Protein AF-A0A1V0V0B1-F1 (afdb_monomer)

Mean predicted aligned error: 2.19 Å

Organism: NCBI:txid1477

Radius of gyration: 12.81 Å; Cα contacts (8 Å, |Δi|>4): 115; chains: 1; bounding box: 30×24×32 Å

Sequence (107 aa):
MEREQKFGRLLAVADILGIRVFESGKPSPAEAHMDRFGRRPADTFNRIHKNIMEYSYKFSQKELDLLSKLDEIMNSFDYEQFNNKPLADRYLQQLGAYRHELRKEGY

Secondary structure (DSSP, 8-state):
--HHHHHHHHHHHHHHHHHHHSPTTPPPHHHHHHHHHHHSHHHHHHHHHHHHHTTGGG--HHHHHHHHHHHHHHHTS-TTTSSSSPPPTHHHHHHHHHHHHHHHTT-

Structure (mmCIF, N/CA/C/O backbone):
data_AF-A0A1V0V0B1-F1
#
_entry.id   AF-A0A1V0V0B1-F1
#
loop_
_atom_site.group_PDB
_atom_site.id
_atom_site.type_symbol
_atom_site.label_atom_id
_atom_site.label_alt_id
_atom_site.label_comp_id
_atom_site.label_asym_id
_atom_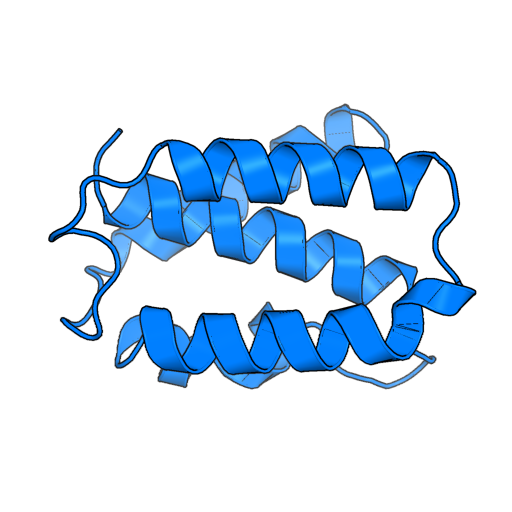site.label_entity_id
_atom_site.label_seq_id
_atom_site.pdbx_PDB_ins_code
_atom_site.Cartn_x
_atom_site.Cartn_y
_atom_site.Cartn_z
_atom_site.occupancy
_atom_site.B_iso_or_equiv
_atom_site.auth_seq_id
_atom_site.auth_comp_id
_atom_site.auth_asym_id
_atom_site.auth_atom_id
_atom_site.pdbx_PDB_model_num
ATOM 1 N N . MET A 1 1 ? 16.098 4.209 -4.379 1.00 75.88 1 MET A N 1
ATOM 2 C CA . MET A 1 1 ? 15.481 2.902 -4.049 1.00 75.88 1 MET A CA 1
ATOM 3 C C . MET A 1 1 ? 15.245 2.143 -5.339 1.00 75.88 1 MET A C 1
ATOM 5 O O . MET A 1 1 ? 14.796 2.757 -6.299 1.00 75.88 1 MET A O 1
ATOM 9 N N . GLU A 1 2 ? 15.514 0.841 -5.347 1.00 93.94 2 GLU A N 1
ATOM 10 C CA . GLU A 1 2 ? 15.186 -0.031 -6.482 1.00 93.94 2 GLU A CA 1
ATOM 11 C C . GLU A 1 2 ? 13.667 -0.191 -6.641 1.00 93.94 2 GLU A C 1
ATOM 13 O O . GLU A 1 2 ? 12.916 -0.098 -5.664 1.00 93.94 2 GLU A O 1
ATOM 18 N N . ARG A 1 3 ? 13.206 -0.486 -7.860 1.00 96.25 3 ARG A N 1
ATOM 19 C CA . ARG A 1 3 ? 11.776 -0.634 -8.182 1.00 96.25 3 ARG A CA 1
ATOM 20 C C . ARG A 1 3 ? 11.068 -1.655 -7.283 1.00 96.25 3 ARG A C 1
ATOM 22 O O . ARG A 1 3 ? 9.982 -1.376 -6.781 1.00 96.25 3 ARG A O 1
ATOM 29 N N . GLU A 1 4 ? 11.683 -2.809 -7.033 1.00 97.06 4 GLU A N 1
ATOM 30 C CA . GLU A 1 4 ? 11.113 -3.848 -6.163 1.00 97.06 4 GLU A CA 1
ATOM 31 C C . GLU A 1 4 ? 11.032 -3.404 -4.702 1.00 97.06 4 GLU A C 1
ATOM 33 O O . GLU A 1 4 ? 10.101 -3.790 -4.001 1.00 97.06 4 GLU A O 1
ATOM 38 N N . GLN A 1 5 ? 11.972 -2.569 -4.245 1.00 97.31 5 GLN A N 1
ATOM 39 C CA . GLN A 1 5 ? 11.923 -1.998 -2.898 1.00 97.31 5 GLN A CA 1
ATOM 40 C C . GLN A 1 5 ? 10.754 -1.027 -2.770 1.00 97.31 5 GLN A C 1
ATOM 42 O O . GLN A 1 5 ? 9.980 -1.141 -1.822 1.00 97.31 5 GLN A O 1
ATOM 47 N N . LYS A 1 6 ? 10.578 -0.129 -3.749 1.00 98.00 6 LYS A N 1
ATOM 48 C CA . LYS A 1 6 ? 9.457 0.820 -3.758 1.00 98.00 6 LYS A CA 1
ATOM 49 C C . LYS A 1 6 ? 8.117 0.085 -3.769 1.00 98.00 6 LYS A C 1
ATOM 51 O O . LYS A 1 6 ? 7.291 0.331 -2.900 1.00 98.00 6 LYS A O 1
ATOM 56 N N . PHE A 1 7 ? 7.923 -0.883 -4.670 1.00 98.31 7 PHE A N 1
ATOM 57 C CA . PHE A 1 7 ? 6.677 -1.660 -4.723 1.00 98.31 7 PHE A CA 1
ATOM 58 C C . PHE A 1 7 ? 6.444 -2.541 -3.490 1.00 98.31 7 PHE A C 1
ATOM 60 O O . PHE A 1 7 ? 5.305 -2.653 -3.041 1.00 98.31 7 PHE A O 1
ATOM 67 N N . GLY A 1 8 ? 7.493 -3.145 -2.922 1.00 98.19 8 GLY A N 1
ATOM 68 C CA . GLY A 1 8 ? 7.381 -3.920 -1.685 1.00 98.19 8 GLY A CA 1
ATOM 69 C C . GLY A 1 8 ? 6.925 -3.058 -0.506 1.00 98.19 8 GLY A C 1
ATOM 70 O O . GLY A 1 8 ? 5.978 -3.423 0.190 1.00 98.19 8 GLY A O 1
ATOM 71 N N . ARG A 1 9 ? 7.534 -1.878 -0.327 1.00 98.38 9 ARG A N 1
ATOM 72 C CA . ARG A 1 9 ? 7.135 -0.904 0.705 1.00 98.38 9 ARG A CA 1
ATOM 73 C C . ARG A 1 9 ? 5.730 -0.363 0.468 1.00 98.38 9 ARG A C 1
ATOM 75 O O . ARG A 1 9 ? 4.936 -0.290 1.398 1.00 98.38 9 ARG A O 1
ATOM 82 N N . LEU A 1 10 ? 5.401 -0.057 -0.782 1.00 98.12 10 LEU A N 1
ATOM 83 C CA . LEU A 1 10 ? 4.087 0.438 -1.171 1.00 98.12 10 LEU A CA 1
ATOM 84 C C . LEU A 1 10 ? 2.977 -0.570 -0.828 1.00 98.12 10 LEU A C 1
ATOM 86 O O . LEU A 1 10 ? 1.966 -0.208 -0.226 1.00 98.12 10 LEU A O 1
ATOM 90 N N . LEU A 1 11 ? 3.193 -1.851 -1.147 1.00 98.56 11 LEU A N 1
ATOM 91 C CA . LEU A 1 11 ? 2.264 -2.912 -0.768 1.00 98.56 11 LEU A CA 1
ATOM 92 C C . LEU A 1 11 ? 2.208 -3.096 0.752 1.00 98.56 11 LEU A C 1
ATOM 94 O O . LEU A 1 11 ? 1.133 -3.359 1.266 1.00 98.56 11 LEU A O 1
ATOM 98 N N . ALA A 1 12 ? 3.317 -2.935 1.480 1.00 98.62 12 ALA A N 1
ATOM 99 C CA . ALA A 1 12 ? 3.327 -3.045 2.939 1.00 98.62 12 ALA A CA 1
ATOM 100 C C . ALA A 1 12 ? 2.457 -1.978 3.615 1.00 98.62 12 ALA A C 1
ATOM 102 O O . ALA A 1 12 ? 1.667 -2.323 4.491 1.00 98.62 12 ALA A O 1
ATOM 103 N N . VAL A 1 13 ? 2.557 -0.715 3.188 1.00 98.69 13 VAL A N 1
ATOM 104 C CA . VAL A 1 13 ? 1.713 0.364 3.730 1.00 98.69 13 VAL A CA 1
ATOM 105 C C . VAL A 1 13 ? 0.245 0.099 3.426 1.00 98.69 13 VAL A C 1
ATOM 107 O O . VAL A 1 13 ? -0.583 0.134 4.332 1.00 98.69 13 VAL A O 1
ATOM 110 N N . ALA A 1 14 ? -0.071 -0.230 2.170 1.00 98.56 14 ALA A N 1
ATOM 111 C CA . ALA A 1 14 ? -1.436 -0.545 1.769 1.00 98.56 14 ALA A CA 1
ATOM 112 C C . ALA A 1 14 ? -1.999 -1.748 2.542 1.00 98.56 14 ALA A C 1
ATOM 114 O O . ALA A 1 14 ? -3.160 -1.730 2.934 1.00 98.56 14 ALA A O 1
ATOM 115 N N . ASP A 1 15 ? -1.177 -2.766 2.799 1.00 98.50 15 ASP A N 1
ATOM 116 C CA . ASP A 1 15 ? -1.565 -3.959 3.548 1.00 98.50 15 ASP A CA 1
ATOM 117 C C . ASP A 1 15 ? -1.953 -3.630 4.996 1.00 98.50 15 ASP A C 1
ATOM 119 O O . ASP A 1 15 ? -3.034 -4.009 5.444 1.00 98.50 15 ASP A O 1
ATOM 123 N N . ILE A 1 16 ? -1.115 -2.858 5.700 1.00 98.25 16 ILE A N 1
ATOM 124 C CA . ILE A 1 16 ? -1.400 -2.392 7.065 1.00 98.25 16 ILE A CA 1
ATOM 125 C C . ILE A 1 16 ? -2.635 -1.488 7.085 1.00 98.25 16 ILE A C 1
ATOM 127 O O . ILE A 1 16 ? -3.512 -1.673 7.926 1.00 98.25 16 ILE A O 1
ATOM 131 N N . LEU A 1 17 ? -2.749 -0.555 6.137 1.00 98.00 17 LEU A N 1
ATOM 132 C CA . LEU A 1 17 ? -3.908 0.328 6.029 1.00 98.00 17 LEU A CA 1
ATOM 133 C C . LEU A 1 17 ? -5.200 -0.479 5.832 1.00 98.00 17 LEU A C 1
ATOM 135 O O . LEU A 1 17 ? -6.170 -0.263 6.552 1.00 98.00 17 LEU A O 1
ATOM 139 N N . GLY A 1 18 ? -5.184 -1.469 4.934 1.00 97.94 18 GLY A N 1
ATOM 140 C CA . GLY A 1 18 ? -6.302 -2.383 4.705 1.00 97.94 18 GLY A CA 1
ATOM 141 C C . GLY A 1 18 ? -6.695 -3.172 5.954 1.00 97.94 18 GLY A C 1
ATOM 142 O O . GLY A 1 18 ? -7.868 -3.173 6.312 1.00 97.94 18 GLY A O 1
ATOM 143 N N . ILE A 1 19 ? -5.732 -3.766 6.670 1.00 96.88 19 ILE A N 1
ATOM 144 C CA . ILE A 1 19 ? -5.986 -4.496 7.931 1.00 96.88 19 ILE A CA 1
ATOM 145 C C . ILE A 1 19 ? -6.703 -3.614 8.963 1.00 96.88 19 ILE A C 1
ATOM 147 O O . ILE A 1 19 ? -7.546 -4.101 9.713 1.00 96.88 19 ILE A O 1
ATOM 151 N N . ARG A 1 20 ? -6.376 -2.319 9.005 1.00 96.25 20 ARG A N 1
ATOM 152 C CA . ARG A 1 20 ? -6.919 -1.378 9.992 1.00 96.25 20 ARG A CA 1
ATOM 153 C C . ARG A 1 20 ? -8.339 -0.906 9.671 1.00 96.25 20 ARG A C 1
ATOM 155 O O . ARG A 1 20 ? -9.088 -0.606 10.596 1.00 96.25 20 ARG A O 1
ATOM 162 N N . VAL A 1 21 ? -8.714 -0.827 8.391 1.00 97.81 21 VAL A N 1
ATOM 163 C CA . VAL A 1 21 ? -9.983 -0.194 7.965 1.00 97.81 21 VAL A CA 1
ATOM 164 C C . VAL A 1 21 ? -11.002 -1.169 7.376 1.00 97.81 21 VAL A C 1
ATOM 166 O O . VAL A 1 21 ? -12.210 -0.892 7.375 1.00 97.81 21 VAL A O 1
ATOM 169 N N . PHE A 1 22 ? -10.549 -2.312 6.867 1.00 97.81 22 PHE A N 1
ATOM 170 C CA . PHE A 1 22 ? -11.443 -3.319 6.315 1.00 97.81 22 PHE A CA 1
ATOM 171 C C . PHE A 1 22 ? -12.308 -3.958 7.402 1.00 97.81 22 PHE A C 1
ATOM 173 O O . PHE A 1 22 ? -12.000 -3.955 8.590 1.00 97.81 22 PHE A O 1
ATOM 180 N N . GLU A 1 23 ? -13.463 -4.459 6.979 1.00 93.94 23 GLU A N 1
ATOM 181 C CA . GLU A 1 23 ? -14.382 -5.172 7.859 1.00 93.94 23 GLU A CA 1
ATOM 182 C C . GLU A 1 23 ? -13.834 -6.551 8.229 1.00 93.94 23 GLU A C 1
ATOM 184 O O . GLU A 1 23 ? -13.033 -7.140 7.500 1.00 93.94 23 GLU A O 1
ATOM 189 N N . SER A 1 24 ? -14.290 -7.080 9.365 1.00 91.00 24 SER A N 1
ATOM 190 C CA . SER A 1 24 ? -13.887 -8.406 9.830 1.00 91.00 24 SER A CA 1
ATOM 191 C C . SER A 1 24 ? -14.169 -9.477 8.769 1.00 91.00 24 SER A C 1
ATOM 193 O O . SER A 1 24 ? -15.235 -9.493 8.157 1.00 91.00 24 SER A O 1
ATOM 195 N N . GLY A 1 25 ? -13.201 -10.367 8.542 1.00 91.56 25 GLY A N 1
ATOM 196 C CA . GLY A 1 25 ? -13.290 -11.437 7.544 1.00 91.56 25 GLY A CA 1
ATOM 197 C C . GLY A 1 25 ? -12.909 -11.026 6.118 1.00 91.56 25 GLY A C 1
ATOM 198 O O . GLY A 1 25 ? -12.772 -11.902 5.263 1.00 91.56 25 GLY A O 1
ATOM 199 N N . LYS A 1 26 ? -12.683 -9.734 5.843 1.00 95.44 26 LYS A N 1
ATOM 200 C CA . LYS A 1 26 ? -12.135 -9.293 4.556 1.00 95.44 26 LYS A CA 1
ATOM 201 C C . LYS A 1 26 ? -10.613 -9.521 4.529 1.00 95.44 26 LYS A C 1
ATOM 203 O O . LYS A 1 26 ? -9.933 -9.054 5.442 1.00 95.44 26 LYS A O 1
ATOM 208 N N . PRO A 1 27 ? -10.065 -10.202 3.502 1.00 96.81 27 PRO A N 1
ATOM 209 C CA . PRO A 1 27 ? -8.624 -10.411 3.386 1.00 96.81 27 PRO A CA 1
ATOM 210 C C . PRO A 1 27 ? -7.860 -9.094 3.274 1.00 96.81 27 PRO A C 1
ATOM 212 O O . PRO A 1 27 ? -8.369 -8.111 2.716 1.00 96.81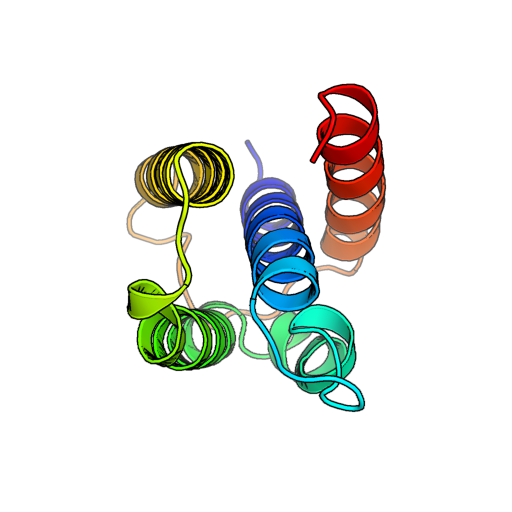 27 PRO A O 1
ATOM 215 N N . SER A 1 28 ? -6.615 -9.091 3.740 1.00 97.31 28 SER A N 1
ATOM 216 C CA . SER A 1 28 ? -5.735 -7.941 3.565 1.00 97.31 28 SER A CA 1
ATOM 217 C C . SER A 1 28 ? -5.414 -7.709 2.076 1.00 97.31 28 SER A C 1
ATOM 219 O O . SER A 1 28 ? -5.487 -8.637 1.260 1.00 97.31 28 SER A O 1
ATOM 221 N N . PRO A 1 29 ? -5.023 -6.488 1.672 1.00 97.75 29 PRO A N 1
ATOM 222 C CA . PRO A 1 29 ? -4.609 -6.216 0.299 1.00 97.75 29 PRO A CA 1
ATOM 223 C C . PRO A 1 29 ? -3.521 -7.151 -0.234 1.00 97.75 29 PRO A C 1
ATOM 225 O O . PRO A 1 29 ? -3.604 -7.574 -1.389 1.00 97.75 29 PRO A O 1
ATOM 228 N N . ALA A 1 30 ? -2.518 -7.500 0.578 1.00 97.44 30 ALA A N 1
ATOM 229 C CA . ALA A 1 30 ? -1.509 -8.460 0.155 1.00 97.44 30 ALA A CA 1
ATOM 230 C C . ALA A 1 30 ?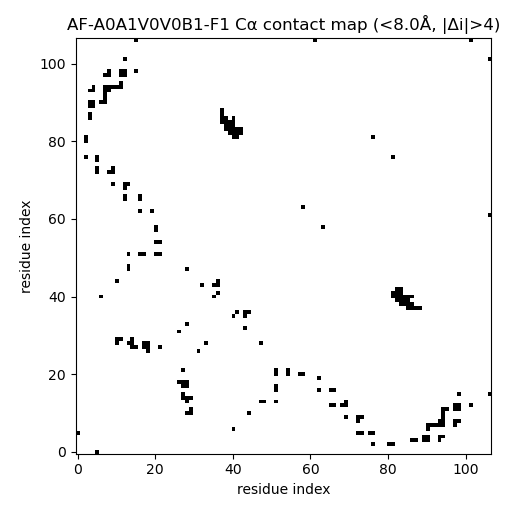 -2.106 -9.866 0.019 1.00 97.44 30 ALA A C 1
ATOM 232 O O . ALA A 1 30 ? -1.915 -10.482 -1.024 1.00 97.44 30 ALA A O 1
ATOM 233 N N . GLU A 1 31 ? -2.873 -10.357 0.994 1.00 97.19 31 GLU A N 1
ATOM 234 C CA . GLU A 1 31 ? -3.518 -11.679 0.912 1.00 97.19 31 GLU A CA 1
ATOM 235 C C . GLU A 1 31 ? -4.396 -11.821 -0.340 1.00 97.19 31 GLU A C 1
ATOM 237 O O . GLU A 1 31 ? -4.316 -12.825 -1.047 1.00 97.19 31 GLU A O 1
ATOM 242 N N . ALA A 1 32 ? -5.179 -10.790 -0.663 1.00 97.12 32 ALA A N 1
ATOM 243 C CA . ALA A 1 32 ? -6.097 -10.798 -1.798 1.00 97.12 32 ALA A CA 1
ATOM 244 C C . ALA A 1 32 ? -5.401 -10.708 -3.168 1.00 97.12 32 ALA A C 1
ATOM 246 O O . ALA A 1 32 ? -5.964 -11.136 -4.182 1.00 97.12 32 ALA A O 1
ATOM 247 N N . HIS A 1 33 ? -4.214 -10.097 -3.241 1.00 97.38 33 HIS A N 1
ATOM 248 C CA . HIS A 1 33 ? -3.652 -9.658 -4.520 1.00 97.38 33 HIS A CA 1
ATOM 249 C C . HIS A 1 33 ? -2.182 -10.011 -4.766 1.00 97.38 33 HIS A C 1
ATOM 251 O O . HIS A 1 33 ? -1.694 -9.690 -5.850 1.00 97.38 33 HIS A O 1
ATOM 257 N N . MET A 1 34 ? -1.483 -10.688 -3.848 1.00 94.62 34 MET A N 1
ATOM 258 C CA . MET A 1 34 ? -0.030 -10.929 -3.930 1.00 94.62 34 MET A CA 1
ATOM 259 C C . MET A 1 34 ? 0.426 -11.526 -5.267 1.00 94.62 34 MET A C 1
ATOM 261 O O . MET A 1 34 ? 1.337 -10.993 -5.898 1.00 94.62 34 MET A O 1
ATOM 265 N N . ASP A 1 35 ? -0.252 -12.572 -5.748 1.00 94.81 35 ASP A N 1
ATOM 266 C CA . ASP A 1 35 ? 0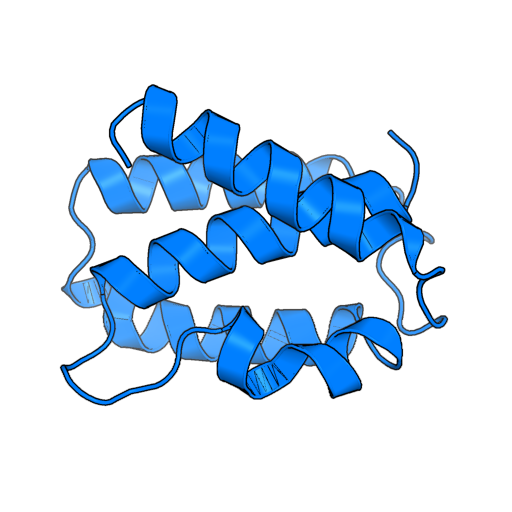.101 -13.218 -7.019 1.00 94.81 35 ASP A CA 1
ATOM 267 C C . ASP A 1 35 ? -0.002 -12.249 -8.210 1.00 94.81 35 ASP A C 1
ATOM 269 O O . ASP A 1 35 ? 0.932 -12.081 -9.000 1.00 94.81 35 ASP A O 1
ATOM 273 N N . ARG A 1 36 ? -1.129 -11.537 -8.311 1.00 97.56 36 ARG A N 1
ATOM 274 C CA . ARG A 1 36 ? -1.355 -10.578 -9.396 1.00 97.56 36 ARG A CA 1
ATOM 275 C C . ARG A 1 36 ? -0.461 -9.348 -9.262 1.00 97.56 36 ARG A C 1
ATOM 277 O O . ARG A 1 36 ? -0.073 -8.779 -10.280 1.00 97.56 36 ARG A O 1
ATOM 284 N N . PHE A 1 37 ? -0.117 -8.957 -8.038 1.00 98.19 37 PHE A N 1
ATOM 285 C CA . PHE A 1 37 ? 0.755 -7.825 -7.756 1.00 98.19 37 PHE A CA 1
ATOM 286 C C . PHE A 1 37 ? 2.166 -8.067 -8.292 1.00 98.19 37 PHE A C 1
ATOM 288 O O . PHE A 1 37 ? 2.697 -7.205 -8.984 1.00 98.19 37 PHE A O 1
ATOM 295 N N . GLY A 1 38 ? 2.731 -9.261 -8.089 1.00 97.56 38 GLY A N 1
ATOM 296 C CA . GLY A 1 38 ? 4.028 -9.622 -8.671 1.00 97.56 38 GLY A CA 1
ATOM 297 C C . GLY A 1 38 ? 4.043 -9.547 -10.204 1.00 97.56 38 GLY A C 1
ATOM 298 O O . GLY A 1 38 ? 5.029 -9.116 -10.797 1.00 97.56 38 GLY A O 1
ATOM 299 N N . ARG A 1 39 ? 2.932 -9.902 -10.863 1.00 98.06 39 ARG A N 1
ATOM 300 C CA . ARG A 1 39 ? 2.835 -9.949 -12.336 1.00 98.06 39 ARG A CA 1
ATOM 301 C C . ARG A 1 39 ? 2.444 -8.616 -12.982 1.00 98.06 39 ARG A C 1
ATOM 303 O O . ARG A 1 39 ? 2.888 -8.328 -14.088 1.00 98.06 39 ARG A O 1
ATOM 310 N N . ARG A 1 40 ? 1.570 -7.835 -12.338 1.00 98.38 40 ARG A N 1
ATOM 311 C CA . ARG A 1 40 ? 1.000 -6.561 -12.831 1.00 98.38 40 ARG A CA 1
ATOM 312 C C . ARG A 1 40 ? 0.918 -5.536 -11.690 1.00 98.38 40 ARG A C 1
ATOM 314 O O . ARG A 1 40 ? -0.189 -5.241 -11.223 1.00 98.38 40 ARG A O 1
ATOM 321 N N . PRO A 1 41 ? 2.058 -5.029 -11.195 1.00 98.25 41 PRO A N 1
ATOM 322 C CA . PRO A 1 41 ? 2.105 -4.277 -9.942 1.00 98.25 41 PRO A CA 1
ATOM 323 C C . PRO A 1 41 ? 1.370 -2.935 -10.003 1.00 98.25 41 PRO A C 1
ATOM 325 O O . PRO A 1 41 ? 0.556 -2.675 -9.124 1.00 98.25 41 PRO A O 1
ATOM 328 N N . ALA A 1 42 ? 1.559 -2.120 -11.047 1.00 98.19 42 ALA A N 1
ATOM 329 C CA . ALA A 1 42 ? 0.886 -0.819 -11.160 1.00 98.19 42 ALA A CA 1
ATOM 330 C C . ALA A 1 42 ? -0.649 -0.948 -11.229 1.00 98.19 42 ALA A C 1
ATOM 332 O O . ALA A 1 42 ? -1.369 -0.304 -10.463 1.00 98.19 42 ALA A O 1
ATOM 333 N N . ASP A 1 43 ? -1.165 -1.835 -12.087 1.00 98.50 43 ASP A N 1
ATOM 334 C CA . ASP A 1 43 ? -2.612 -2.067 -12.211 1.00 98.50 43 ASP A CA 1
ATOM 335 C C . ASP A 1 43 ? -3.214 -2.628 -10.928 1.00 98.50 43 ASP A C 1
ATOM 337 O O . ASP A 1 43 ? -4.344 -2.303 -10.558 1.00 98.50 43 ASP A O 1
ATOM 341 N N . THR A 1 44 ? -2.498 -3.551 -10.289 1.00 98.56 44 THR A N 1
ATOM 342 C CA . THR A 1 44 ? -2.972 -4.189 -9.063 1.00 98.56 44 THR A CA 1
ATOM 343 C C . THR A 1 44 ? -2.947 -3.199 -7.912 1.00 98.56 44 THR A C 1
ATOM 345 O O . THR A 1 44 ? -3.929 -3.124 -7.178 1.00 98.56 44 THR A O 1
ATOM 348 N N . PHE A 1 45 ? -1.909 -2.368 -7.813 1.00 98.38 45 PHE A N 1
ATOM 349 C CA . PHE A 1 45 ? -1.852 -1.305 -6.822 1.00 98.38 45 PHE A CA 1
ATOM 350 C C . PHE A 1 45 ? -2.981 -0.289 -6.996 1.00 98.38 45 PHE A C 1
ATOM 352 O O . PHE A 1 45 ? -3.639 0.049 -6.022 1.00 98.38 45 PHE A O 1
ATOM 359 N N . ASN A 1 46 ? -3.287 0.134 -8.226 1.00 98.12 46 ASN A N 1
ATOM 360 C CA . ASN A 1 46 ? -4.410 1.043 -8.476 1.00 98.12 46 ASN A CA 1
ATOM 361 C C . ASN A 1 46 ? -5.747 0.457 -7.974 1.00 98.12 46 ASN A C 1
ATOM 363 O O . ASN A 1 46 ? -6.566 1.162 -7.388 1.00 98.12 46 ASN A O 1
ATOM 367 N N . ARG A 1 47 ? -5.962 -0.855 -8.144 1.00 98.38 47 ARG A N 1
ATOM 368 C CA . ARG A 1 47 ? -7.149 -1.540 -7.598 1.00 98.38 47 ARG A CA 1
ATOM 369 C C . ARG A 1 47 ? -7.146 -1.578 -6.072 1.00 98.38 47 ARG A C 1
ATOM 371 O O . ARG A 1 47 ? -8.177 -1.288 -5.477 1.00 98.38 47 ARG A O 1
ATOM 378 N N . ILE A 1 48 ? -6.004 -1.900 -5.464 1.00 98.50 48 ILE A N 1
ATOM 379 C CA . ILE A 1 48 ? -5.827 -1.889 -4.005 1.00 98.50 48 ILE A CA 1
ATOM 380 C C . ILE A 1 48 ? -6.130 -0.498 -3.444 1.00 98.50 48 ILE A C 1
ATOM 382 O O . ILE A 1 48 ? -6.954 -0.372 -2.545 1.00 98.50 48 ILE A O 1
ATOM 386 N N . HIS A 1 49 ? -5.518 0.542 -4.011 1.00 98.25 49 HIS A N 1
ATOM 387 C CA . HIS A 1 49 ? -5.693 1.925 -3.582 1.00 98.25 49 HIS A CA 1
ATOM 388 C C . HIS A 1 49 ? -7.163 2.352 -3.660 1.00 98.25 49 HIS A C 1
ATOM 390 O O . HIS A 1 49 ? -7.710 2.844 -2.680 1.00 98.25 49 HIS A O 1
ATOM 396 N N . LYS A 1 50 ? -7.843 2.090 -4.785 1.00 98.25 50 LYS A N 1
ATOM 397 C CA . LYS A 1 50 ? -9.283 2.368 -4.917 1.00 98.25 50 LYS A CA 1
ATOM 398 C C . LYS A 1 50 ? -10.109 1.658 -3.846 1.00 98.25 50 LYS A C 1
ATOM 400 O O . LYS A 1 50 ? -10.935 2.302 -3.212 1.00 98.25 50 LYS A O 1
ATOM 405 N N . ASN A 1 51 ? -9.841 0.372 -3.610 1.00 97.50 51 ASN A N 1
ATOM 406 C CA . ASN A 1 51 ? -10.546 -0.405 -2.592 1.00 97.50 51 ASN A CA 1
ATOM 407 C C . ASN A 1 51 ? -10.339 0.168 -1.184 1.00 97.50 51 ASN A C 1
ATOM 409 O O . ASN A 1 51 ? -11.281 0.245 -0.411 1.00 97.50 51 ASN A O 1
ATOM 413 N N . ILE A 1 52 ? -9.121 0.599 -0.856 1.00 98.12 52 ILE A N 1
ATOM 414 C CA . ILE A 1 52 ? -8.804 1.242 0.424 1.00 98.12 52 ILE A CA 1
ATOM 415 C C . ILE A 1 52 ? -9.553 2.571 0.575 1.00 98.12 52 ILE A C 1
ATOM 417 O O . ILE A 1 52 ? -10.136 2.826 1.627 1.00 98.12 52 ILE A O 1
ATOM 421 N N . MET A 1 53 ? -9.582 3.399 -0.472 1.00 98.00 53 MET A N 1
ATOM 422 C CA . MET A 1 53 ? -10.219 4.719 -0.425 1.00 98.00 53 MET A CA 1
ATOM 423 C C . MET A 1 53 ? -11.742 4.661 -0.247 1.00 98.00 53 MET A C 1
ATOM 425 O O . MET A 1 53 ? -12.319 5.605 0.295 1.00 98.00 53 MET A O 1
ATOM 429 N N . GLU A 1 54 ? -12.394 3.549 -0.603 1.00 97.69 54 GLU A N 1
ATOM 430 C CA . GLU A 1 54 ? -13.805 3.299 -0.258 1.00 97.69 54 GLU A CA 1
ATOM 431 C C . GLU A 1 54 ? -14.041 3.291 1.264 1.00 97.69 54 GLU A C 1
ATOM 433 O O . GLU A 1 54 ? -15.140 3.603 1.711 1.00 97.69 54 GLU A O 1
ATOM 438 N N . TYR A 1 55 ? -13.008 3.011 2.068 1.00 97.81 55 TYR A N 1
ATOM 439 C CA . TYR A 1 55 ? -13.043 3.026 3.536 1.00 97.81 55 TYR A CA 1
ATOM 440 C C . TYR A 1 55 ? -12.456 4.306 4.144 1.00 97.81 55 TYR A C 1
ATOM 442 O O . TYR A 1 55 ? -12.240 4.359 5.354 1.00 97.81 55 TYR A O 1
ATOM 450 N N . SER A 1 56 ? -12.224 5.352 3.343 1.00 97.06 56 SER A N 1
ATOM 451 C CA . SER A 1 56 ? -11.658 6.628 3.816 1.00 97.06 56 SER A CA 1
ATOM 452 C C . SER A 1 56 ? -12.463 7.277 4.948 1.00 97.06 56 SER A C 1
ATOM 454 O O . SER A 1 56 ? -11.890 7.935 5.810 1.00 97.06 56 SER A O 1
ATOM 456 N N . TYR A 1 57 ? -13.771 7.014 5.029 1.00 97.31 57 TYR A N 1
ATOM 457 C CA . TYR A 1 57 ? -14.628 7.458 6.135 1.00 97.31 57 TYR A CA 1
ATOM 458 C C . TYR A 1 57 ? -14.244 6.872 7.509 1.00 97.31 57 TYR A C 1
ATOM 460 O O . TYR A 1 57 ? -14.710 7.370 8.531 1.00 97.31 57 TYR A O 1
ATOM 468 N N . LYS A 1 58 ? -13.414 5.819 7.551 1.00 97.44 58 LYS A N 1
ATOM 469 C CA . LYS A 1 58 ? -12.878 5.215 8.782 1.00 97.44 58 LYS A CA 1
ATOM 470 C C . LYS A 1 58 ? -11.490 5.736 9.158 1.00 97.44 58 LYS A C 1
ATOM 472 O O . LYS A 1 58 ? -10.942 5.291 10.163 1.00 97.44 58 LYS A O 1
ATOM 477 N N . PHE A 1 59 ? -10.885 6.606 8.349 1.00 98.12 59 PHE A N 1
ATOM 478 C CA . PHE A 1 59 ? -9.506 7.025 8.576 1.00 98.12 59 PHE A CA 1
ATOM 479 C C . PHE A 1 59 ? -9.428 7.949 9.791 1.00 98.12 59 PHE A C 1
ATOM 481 O O . PHE A 1 59 ? -10.068 8.999 9.834 1.00 98.12 59 PHE A O 1
ATOM 488 N N . SER A 1 60 ? -8.619 7.558 10.774 1.00 97.44 60 SER A N 1
ATOM 489 C CA . SER A 1 60 ? -8.167 8.437 11.849 1.00 97.44 60 SER A CA 1
ATOM 490 C C . SER A 1 60 ? -6.810 9.049 11.487 1.00 97.44 60 SER A C 1
ATOM 492 O O . SER A 1 60 ? -6.272 8.804 10.405 1.00 97.44 60 SER A O 1
ATOM 494 N N . GLN A 1 61 ? -6.210 9.809 12.409 1.00 97.81 61 GLN A N 1
ATOM 495 C CA . GLN A 1 61 ? -4.881 10.387 12.199 1.00 97.81 61 GLN A CA 1
ATOM 496 C C . GLN A 1 61 ? -3.837 9.329 11.804 1.00 97.81 61 GLN A C 1
ATOM 498 O O . GLN A 1 61 ? -3.047 9.566 10.900 1.00 97.81 61 GLN A O 1
ATOM 503 N N . LYS A 1 62 ? -3.883 8.125 12.394 1.00 97.31 62 LYS A N 1
ATOM 504 C CA . LYS A 1 62 ? -2.930 7.053 12.058 1.00 97.31 62 LYS A CA 1
ATOM 505 C C . LYS A 1 62 ? -3.061 6.571 10.612 1.00 97.31 62 LYS A C 1
ATOM 507 O O . LYS A 1 62 ? -2.057 6.285 9.967 1.00 97.31 62 LYS A O 1
ATOM 512 N N . GLU A 1 63 ? -4.283 6.458 10.098 1.00 98.25 63 GLU A N 1
ATOM 513 C CA . GLU A 1 63 ? -4.528 6.068 8.707 1.00 98.25 63 GLU A CA 1
ATOM 514 C C . GLU A 1 63 ? -4.118 7.179 7.736 1.00 98.25 63 GLU A C 1
ATOM 516 O O . GLU A 1 63 ? -3.579 6.879 6.673 1.00 98.25 63 GLU A O 1
ATOM 521 N N . LEU A 1 64 ? -4.303 8.447 8.115 1.00 98.31 64 LEU A N 1
ATOM 522 C CA . LEU A 1 64 ? -3.809 9.589 7.341 1.00 98.31 64 LEU A CA 1
ATOM 523 C C . LEU A 1 64 ? -2.273 9.643 7.311 1.00 98.31 64 LEU A C 1
ATOM 525 O O . LEU A 1 64 ? -1.694 9.941 6.266 1.00 98.31 64 LEU A O 1
ATOM 529 N N . ASP A 1 65 ? -1.604 9.289 8.409 1.00 98.25 65 ASP A N 1
ATOM 530 C CA . ASP A 1 65 ? -0.141 9.192 8.450 1.00 98.25 65 ASP A CA 1
ATOM 531 C C . ASP A 1 65 ? 0.366 8.052 7.545 1.00 98.25 65 ASP A C 1
ATOM 533 O O . ASP A 1 65 ? 1.342 8.219 6.811 1.00 98.25 65 ASP A O 1
ATOM 537 N N . LEU A 1 66 ? -0.317 6.897 7.537 1.00 98.44 66 LEU A N 1
ATOM 538 C CA . LEU A 1 66 ? -0.024 5.801 6.603 1.00 98.44 66 LEU A CA 1
ATOM 539 C C . LEU A 1 66 ? -0.266 6.216 5.148 1.00 98.44 66 LEU A C 1
ATOM 541 O O . LEU A 1 66 ? 0.552 5.897 4.288 1.00 98.44 66 LEU A O 1
ATOM 545 N N . LEU A 1 67 ? -1.354 6.936 4.865 1.00 98.12 67 LEU A N 1
ATOM 546 C CA . LEU A 1 67 ? -1.629 7.456 3.525 1.00 98.12 67 LEU A CA 1
ATOM 547 C C . LEU A 1 67 ? -0.531 8.431 3.076 1.00 98.12 67 LEU A C 1
ATOM 549 O O . LEU A 1 67 ? -0.047 8.327 1.955 1.00 98.12 67 LEU A O 1
ATOM 553 N N . SER A 1 68 ? -0.052 9.287 3.978 1.00 98.25 68 SER A N 1
ATOM 554 C CA . SER A 1 68 ? 1.068 10.196 3.705 1.00 98.25 68 SER A CA 1
ATOM 555 C C . SER A 1 68 ? 2.358 9.430 3.377 1.00 98.25 68 SER A C 1
ATOM 557 O O . SER A 1 68 ? 3.014 9.724 2.379 1.00 98.25 68 SER A O 1
ATOM 559 N N . LYS A 1 69 ? 2.690 8.372 4.137 1.00 98.25 69 LYS A N 1
ATOM 560 C CA . LYS A 1 69 ? 3.826 7.476 3.822 1.00 98.25 69 LYS A CA 1
ATOM 561 C C . LYS A 1 69 ? 3.657 6.789 2.461 1.00 98.25 69 LYS A C 1
ATOM 563 O O . LYS A 1 69 ? 4.628 6.608 1.728 1.00 98.25 69 LYS A O 1
ATOM 568 N N . LEU A 1 70 ? 2.433 6.386 2.115 1.00 97.88 70 LEU A N 1
ATOM 569 C CA . LEU A 1 70 ? 2.110 5.806 0.810 1.00 97.88 70 LEU A CA 1
ATOM 570 C C . LEU A 1 70 ? 2.372 6.821 -0.314 1.00 97.88 70 LEU A C 1
ATOM 572 O O . LEU A 1 70 ? 3.040 6.468 -1.289 1.00 97.88 70 LEU A O 1
ATOM 576 N N . ASP A 1 71 ? 1.928 8.068 -0.153 1.00 97.69 71 ASP A N 1
ATOM 577 C CA . ASP A 1 71 ? 2.143 9.157 -1.112 1.00 97.69 71 ASP A CA 1
ATOM 578 C C . ASP A 1 71 ? 3.629 9.507 -1.275 1.00 97.69 71 ASP A C 1
ATOM 580 O O . ASP A 1 71 ? 4.101 9.704 -2.395 1.00 97.69 71 ASP A O 1
ATOM 584 N N . GLU A 1 72 ? 4.408 9.516 -0.192 1.00 97.94 72 GLU A N 1
ATOM 585 C CA . GLU A 1 72 ? 5.866 9.692 -0.248 1.00 97.94 72 GLU A CA 1
ATOM 586 C C . GLU A 1 72 ? 6.546 8.592 -1.076 1.00 97.94 72 GLU A C 1
ATOM 588 O O . GLU A 1 72 ? 7.395 8.873 -1.930 1.00 97.94 72 GLU A O 1
ATOM 593 N N . ILE A 1 73 ? 6.152 7.329 -0.877 1.00 97.94 73 ILE A N 1
ATOM 594 C CA . ILE A 1 73 ? 6.679 6.209 -1.667 1.00 97.94 73 ILE A CA 1
ATOM 595 C C . ILE A 1 73 ? 6.268 6.358 -3.135 1.00 97.94 73 ILE A C 1
ATOM 597 O O . ILE A 1 73 ? 7.117 6.167 -4.011 1.00 97.94 73 ILE A O 1
ATOM 601 N N . MET A 1 74 ? 5.013 6.724 -3.411 1.00 95.94 74 MET A N 1
ATOM 602 C CA . MET A 1 74 ? 4.507 6.971 -4.767 1.00 95.94 74 MET A CA 1
ATOM 603 C C . MET A 1 74 ? 5.287 8.086 -5.473 1.00 95.94 74 MET A C 1
ATOM 605 O O . MET A 1 74 ? 5.752 7.885 -6.595 1.00 95.94 74 MET A O 1
ATOM 609 N N . ASN A 1 75 ? 5.518 9.210 -4.796 1.00 96.44 75 ASN A N 1
ATOM 610 C CA . ASN A 1 75 ? 6.300 10.337 -5.313 1.00 96.44 75 ASN A CA 1
ATOM 611 C C . ASN A 1 75 ? 7.779 9.996 -5.520 1.00 96.44 75 ASN A C 1
ATOM 613 O O . ASN A 1 75 ? 8.467 10.657 -6.293 1.00 96.44 75 ASN A O 1
ATOM 617 N N . SER A 1 76 ? 8.282 8.954 -4.854 1.00 96.31 76 SER A N 1
ATOM 618 C CA . SER A 1 76 ? 9.656 8.504 -5.053 1.00 96.31 76 SER A CA 1
ATOM 619 C C . SER A 1 76 ? 9.864 7.740 -6.362 1.00 96.31 76 SER A C 1
ATOM 621 O O . SER A 1 76 ? 11.017 7.520 -6.728 1.00 96.31 76 SER A O 1
ATOM 623 N N . PHE A 1 77 ? 8.813 7.265 -7.044 1.00 96.56 77 PHE A N 1
ATOM 624 C CA . PHE A 1 77 ? 8.952 6.534 -8.308 1.00 96.56 77 PHE A CA 1
ATOM 625 C C . PHE A 1 77 ? 9.377 7.459 -9.449 1.00 96.56 77 PHE A C 1
ATOM 627 O O . PHE A 1 77 ? 8.775 8.504 -9.674 1.00 96.56 77 PHE A O 1
ATOM 634 N N . ASP A 1 78 ? 10.353 7.012 -10.238 1.00 94.62 78 ASP A N 1
ATOM 635 C CA . ASP A 1 78 ? 10.621 7.644 -11.528 1.00 94.62 78 ASP A CA 1
ATOM 636 C C . ASP A 1 78 ? 9.487 7.296 -12.505 1.00 94.62 78 ASP A C 1
ATOM 638 O O . ASP A 1 78 ? 8.882 6.221 -12.398 1.00 94.62 78 ASP A O 1
ATOM 642 N N . TYR A 1 79 ? 9.233 8.165 -13.490 1.00 87.19 79 TYR A N 1
ATOM 643 C CA . TYR A 1 79 ? 8.116 8.031 -14.440 1.00 87.19 79 TYR A CA 1
ATOM 644 C C . TYR A 1 79 ? 8.013 6.629 -15.070 1.00 87.19 79 TYR A C 1
ATOM 646 O O . TYR A 1 79 ? 6.927 6.070 -15.202 1.00 87.19 79 TYR A O 1
ATOM 654 N N . GLU A 1 80 ? 9.150 6.013 -15.400 1.00 92.88 80 GLU A N 1
ATOM 655 C CA . GLU A 1 80 ? 9.183 4.692 -16.031 1.00 92.88 80 GLU A CA 1
ATOM 656 C C . GLU A 1 80 ? 9.079 3.515 -15.055 1.00 92.88 80 GLU A C 1
ATOM 658 O O . GLU A 1 80 ? 8.862 2.384 -15.490 1.00 92.88 80 GLU A O 1
ATOM 663 N N . GLN A 1 81 ? 9.249 3.717 -13.748 1.00 95.12 81 GLN A N 1
ATOM 664 C CA . GLN A 1 81 ? 9.305 2.615 -12.781 1.00 95.12 81 GLN A CA 1
ATOM 665 C C . GLN A 1 81 ? 7.918 2.117 -12.376 1.00 95.12 81 GLN A C 1
ATOM 667 O O . GLN A 1 81 ? 7.746 0.917 -12.126 1.00 95.12 81 GLN A O 1
ATOM 672 N N . PHE A 1 82 ? 6.919 2.997 -12.334 1.00 96.31 82 PHE A N 1
ATOM 673 C CA . PHE A 1 82 ? 5.557 2.637 -11.949 1.00 96.31 82 PHE A CA 1
ATOM 674 C C . PHE A 1 82 ? 4.770 2.066 -13.142 1.00 96.31 82 PHE A C 1
ATOM 676 O O . PHE A 1 82 ? 3.929 2.714 -13.753 1.00 96.31 82 PHE A O 1
ATOM 683 N N . ASN A 1 83 ? 5.079 0.825 -13.516 1.00 97.31 83 ASN A N 1
ATOM 684 C CA . ASN A 1 83 ? 4.494 0.146 -14.677 1.00 97.31 83 ASN A CA 1
ATOM 685 C C . ASN A 1 83 ? 4.116 -1.312 -14.357 1.00 97.31 83 ASN A C 1
ATOM 687 O O . ASN A 1 83 ? 4.349 -1.787 -13.248 1.00 97.31 83 ASN A O 1
ATOM 691 N N . ASN A 1 84 ? 3.580 -2.049 -15.335 1.00 98.06 84 ASN A N 1
ATOM 692 C CA . ASN A 1 84 ? 3.177 -3.453 -15.178 1.00 98.06 84 ASN A CA 1
ATOM 693 C C . ASN A 1 84 ? 4.255 -4.491 -15.536 1.00 98.06 84 ASN A C 1
ATOM 695 O O . ASN A 1 84 ? 3.923 -5.667 -15.664 1.00 98.06 84 ASN A O 1
ATOM 699 N N . LYS A 1 85 ? 5.529 -4.107 -15.701 1.00 97.94 85 LYS A N 1
ATOM 700 C CA . LYS A 1 85 ? 6.603 -5.103 -15.830 1.00 97.94 85 LYS A CA 1
ATOM 701 C C . LYS A 1 85 ? 6.613 -5.968 -14.556 1.00 97.94 85 LYS A C 1
ATOM 703 O O . LYS A 1 85 ? 6.530 -5.394 -13.463 1.00 97.94 85 LYS A O 1
ATOM 708 N N . PRO A 1 86 ? 6.698 -7.305 -14.654 1.00 98.00 86 PRO A N 1
ATOM 709 C CA . PRO A 1 86 ? 6.728 -8.160 -13.472 1.00 98.00 86 PRO A CA 1
ATOM 710 C C . PRO A 1 86 ? 7.823 -7.746 -12.479 1.00 98.00 86 PRO A C 1
ATOM 712 O O . PRO A 1 86 ? 8.858 -7.202 -12.871 1.00 98.00 86 PRO A O 1
ATOM 715 N N . LEU A 1 87 ? 7.571 -7.944 -11.188 1.00 97.44 87 LEU A N 1
ATOM 716 C CA . LEU A 1 87 ? 8.549 -7.733 -10.122 1.00 97.44 87 LEU A CA 1
ATOM 717 C C . LEU A 1 87 ? 9.395 -8.991 -9.943 1.00 97.44 87 LEU A C 1
ATOM 719 O O . LEU A 1 87 ? 8.877 -10.101 -10.024 1.00 97.44 87 LEU A O 1
ATOM 723 N N . ALA A 1 88 ? 10.677 -8.815 -9.629 1.00 96.19 88 ALA A N 1
ATOM 724 C CA . ALA A 1 88 ? 11.480 -9.908 -9.093 1.00 96.19 88 ALA A CA 1
ATOM 725 C C . ALA A 1 88 ? 11.082 -10.192 -7.636 1.00 96.19 88 ALA A C 1
ATOM 727 O O . ALA A 1 88 ? 10.854 -9.249 -6.875 1.00 96.19 88 ALA A O 1
ATOM 728 N N . ASP A 1 89 ? 11.097 -11.462 -7.222 1.00 93.62 89 ASP A N 1
ATOM 729 C CA . ASP A 1 89 ? 10.607 -11.950 -5.915 1.00 93.62 89 ASP A CA 1
ATOM 730 C C . ASP A 1 89 ? 11.177 -11.221 -4.690 1.00 93.62 89 ASP A C 1
ATOM 732 O O . ASP A 1 89 ? 10.556 -11.198 -3.627 1.00 93.62 89 ASP A O 1
ATOM 736 N N . ARG A 1 90 ? 12.324 -10.545 -4.832 1.00 94.81 90 ARG A N 1
ATOM 737 C CA . ARG A 1 90 ? 12.914 -9.683 -3.795 1.00 94.81 90 ARG A CA 1
ATOM 738 C C . ARG A 1 90 ? 11.962 -8.599 -3.268 1.00 94.81 90 ARG A C 1
ATOM 740 O O . ARG A 1 90 ? 12.174 -8.119 -2.156 1.00 94.81 90 ARG A O 1
ATOM 747 N N . TYR A 1 91 ? 10.902 -8.237 -3.999 1.00 96.88 91 TYR A N 1
ATOM 748 C CA . TYR A 1 91 ? 9.862 -7.338 -3.479 1.00 96.88 91 TYR A CA 1
ATOM 749 C C . TYR A 1 91 ? 9.165 -7.906 -2.225 1.00 96.88 91 TYR A C 1
ATOM 751 O O . TYR A 1 91 ? 8.782 -7.134 -1.348 1.00 96.88 91 TYR A O 1
ATOM 759 N N . LEU A 1 92 ? 9.061 -9.238 -2.090 1.00 97.12 92 LEU A N 1
ATOM 760 C CA . LEU A 1 92 ? 8.470 -9.909 -0.922 1.00 97.12 92 LEU A CA 1
ATOM 761 C C . LEU A 1 92 ? 9.306 -9.707 0.346 1.00 97.12 92 LEU A C 1
ATOM 763 O O . LEU A 1 92 ? 8.758 -9.525 1.433 1.00 97.12 92 LEU A O 1
ATOM 767 N N . GLN A 1 93 ? 10.635 -9.688 0.215 1.00 96.75 93 GLN A N 1
ATOM 768 C CA . GLN A 1 93 ? 11.526 -9.403 1.343 1.00 96.75 93 GLN A CA 1
ATOM 769 C C . GLN A 1 93 ? 11.319 -7.968 1.842 1.00 96.75 93 GLN A C 1
ATOM 771 O O . GLN A 1 93 ? 11.253 -7.723 3.044 1.00 96.75 93 GLN A O 1
ATOM 776 N N . GLN A 1 94 ? 11.154 -7.027 0.910 1.00 97.00 94 GLN A N 1
ATOM 777 C CA . GLN A 1 94 ? 10.933 -5.610 1.208 1.00 97.00 94 GLN A CA 1
ATOM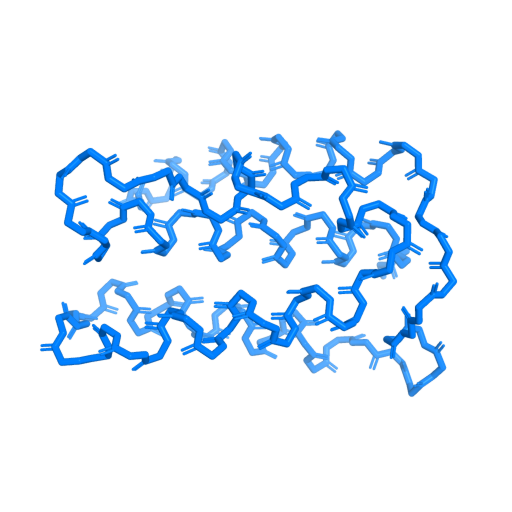 778 C C . GLN A 1 94 ? 9.554 -5.368 1.825 1.00 97.00 94 GLN A C 1
ATOM 780 O O . GLN A 1 94 ? 9.428 -4.602 2.777 1.00 97.00 94 GLN A O 1
ATOM 785 N N . LEU A 1 95 ? 8.543 -6.088 1.341 1.00 97.88 95 LEU A N 1
ATOM 786 C CA . LEU A 1 95 ? 7.207 -6.138 1.921 1.00 97.88 95 LEU A CA 1
ATOM 787 C C . LEU A 1 95 ? 7.240 -6.593 3.387 1.00 97.88 95 LEU A C 1
ATOM 789 O O . LEU A 1 95 ? 6.725 -5.895 4.258 1.00 97.88 95 LEU A O 1
ATOM 793 N N . GLY A 1 96 ? 7.872 -7.733 3.676 1.00 97.62 96 GLY A N 1
ATOM 794 C CA . GLY A 1 96 ? 7.976 -8.255 5.042 1.00 97.62 96 GLY A CA 1
ATOM 795 C C . GLY A 1 96 ? 8.755 -7.329 5.981 1.00 97.62 96 GLY A C 1
ATOM 796 O O . GLY A 1 96 ? 8.291 -7.042 7.086 1.00 97.62 96 GLY A O 1
ATOM 797 N N . ALA A 1 97 ? 9.902 -6.818 5.525 1.00 97.81 97 ALA A N 1
ATOM 798 C CA . ALA A 1 97 ? 10.738 -5.909 6.306 1.00 97.81 97 ALA A CA 1
ATOM 799 C C . ALA A 1 97 ? 9.998 -4.613 6.668 1.00 97.81 97 ALA A C 1
ATOM 801 O O . ALA A 1 97 ? 10.000 -4.214 7.832 1.00 97.81 97 ALA A O 1
ATOM 802 N N . TYR A 1 98 ? 9.311 -3.993 5.704 1.00 98.06 98 TYR A N 1
ATOM 803 C CA . TYR A 1 98 ? 8.638 -2.718 5.949 1.00 98.06 98 TYR A CA 1
ATOM 804 C C . TYR A 1 98 ? 7.375 -2.870 6.805 1.00 98.06 98 TYR A C 1
ATOM 806 O O . TYR A 1 98 ? 7.110 -2.028 7.656 1.00 98.06 98 TYR A O 1
ATOM 814 N N . ARG A 1 99 ? 6.632 -3.983 6.694 1.00 97.69 99 ARG A N 1
ATOM 815 C CA . ARG A 1 99 ? 5.544 -4.277 7.652 1.00 97.69 99 ARG A CA 1
ATOM 816 C C . ARG A 1 99 ? 6.059 -4.382 9.086 1.00 97.69 99 ARG A C 1
ATOM 818 O O . ARG A 1 99 ? 5.395 -3.923 10.010 1.00 97.69 99 ARG A O 1
ATOM 825 N N . HIS A 1 100 ? 7.214 -5.018 9.281 1.00 97.88 100 HIS A N 1
ATOM 826 C CA . HIS A 1 100 ? 7.833 -5.136 10.604 1.00 97.88 100 HIS A CA 1
ATOM 827 C C . HIS A 1 100 ? 8.246 -3.772 11.165 1.00 97.88 100 HIS A C 1
ATOM 829 O O . HIS 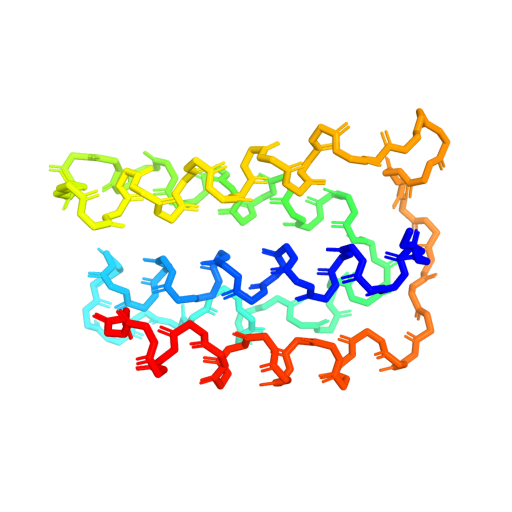A 1 100 ? 8.057 -3.518 12.351 1.00 97.88 100 HIS A O 1
ATOM 835 N N . GLU A 1 101 ? 8.763 -2.890 10.311 1.00 98.12 101 GLU A N 1
ATOM 836 C CA .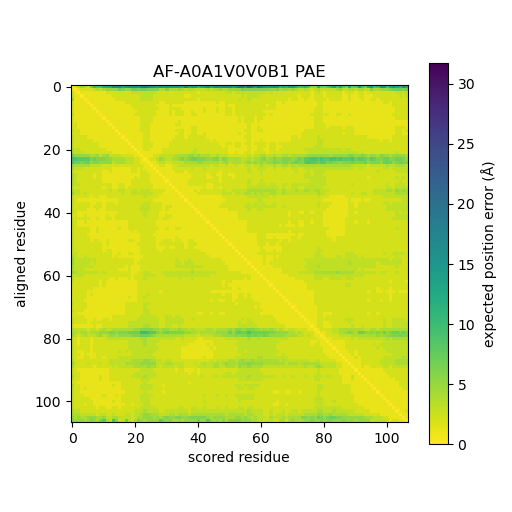 GLU A 1 101 ? 9.086 -1.500 10.651 1.00 98.12 101 GLU A CA 1
ATOM 837 C C . GLU A 1 101 ? 7.836 -0.715 11.076 1.00 98.12 101 GLU A C 1
ATOM 839 O O . GLU A 1 101 ? 7.791 -0.217 12.197 1.00 98.12 101 GLU A O 1
ATOM 844 N N . LEU A 1 102 ? 6.774 -0.720 10.264 1.00 97.88 102 LEU A N 1
ATOM 845 C CA . LEU A 1 102 ? 5.514 -0.027 10.578 1.00 97.88 102 LEU A CA 1
ATOM 846 C C . LEU A 1 102 ? 4.891 -0.505 11.901 1.00 97.88 102 LEU A C 1
ATOM 848 O O . LEU A 1 102 ? 4.419 0.299 12.701 1.00 97.88 102 LEU A O 1
ATOM 852 N N . ARG A 1 103 ? 4.945 -1.810 12.189 1.00 96.12 103 ARG A N 1
ATOM 853 C CA . ARG A 1 103 ? 4.456 -2.354 13.468 1.00 96.12 103 ARG A CA 1
ATOM 854 C C . ARG A 1 103 ? 5.267 -1.860 14.664 1.00 96.12 103 ARG A C 1
ATOM 856 O O . ARG A 1 103 ? 4.700 -1.620 15.726 1.00 96.12 103 ARG A O 1
ATOM 863 N N . LYS A 1 104 ? 6.583 -1.681 14.509 1.00 97.06 104 LYS A N 1
ATOM 864 C CA . LYS A 1 104 ? 7.431 -1.073 15.551 1.00 97.06 104 LYS A CA 1
ATOM 865 C C . LYS A 1 104 ? 7.120 0.407 15.763 1.00 97.06 104 LYS A C 1
ATOM 867 O O . LYS A 1 104 ? 7.272 0.890 16.879 1.00 97.06 104 LYS A O 1
ATOM 872 N N . GLU A 1 105 ? 6.660 1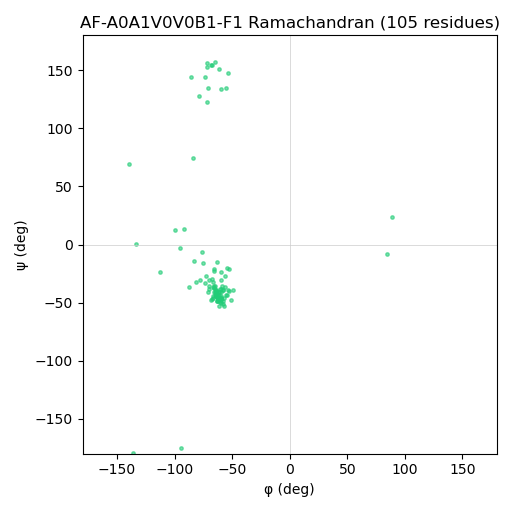.098 14.724 1.00 94.88 105 GLU A N 1
ATOM 873 C CA . GLU A 1 105 ? 6.170 2.481 14.797 1.00 94.88 105 GLU A CA 1
ATOM 874 C C . GLU A 1 105 ? 4.762 2.590 15.421 1.00 94.88 105 GLU A C 1
ATOM 876 O O . GLU A 1 105 ? 4.290 3.691 15.696 1.00 94.88 105 GLU A O 1
ATOM 881 N N . GLY A 1 106 ? 4.097 1.463 15.705 1.00 93.62 106 GLY A N 1
ATOM 882 C CA . GLY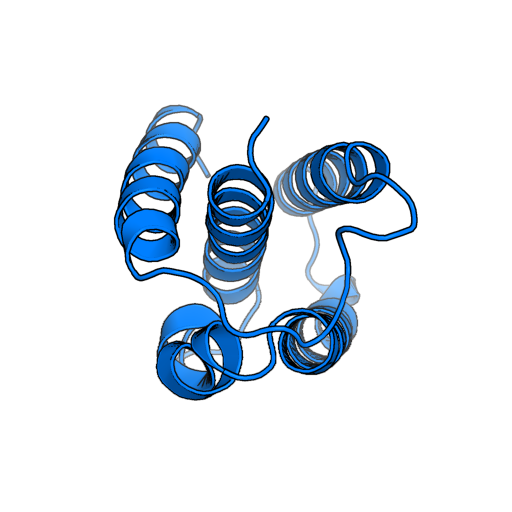 A 1 106 ? 2.794 1.430 16.376 1.00 93.62 106 GLY A CA 1
ATOM 883 C C . GLY A 1 106 ? 1.585 1.506 15.437 1.00 93.62 106 GLY A C 1
ATOM 884 O O . GLY A 1 106 ? 0.503 1.937 15.876 1.00 93.62 106 GLY A O 1
ATOM 885 N N . TYR A 1 107 ? 1.768 1.105 14.174 1.00 91.56 107 TYR A N 1
ATOM 886 C CA . TYR A 1 107 ? 0.692 0.864 13.207 1.00 91.56 107 TYR A CA 1
ATOM 887 C C . TYR A 1 107 ? 0.143 -0.563 13.265 1.00 91.56 107 TYR A C 1
ATOM 889 O O . TYR A 1 107 ? 0.907 -1.509 13.561 1.00 91.56 107 TYR A O 1
#

Foldseek 3Di:
DDLLLLLLLLLLLLQVLQVQQPDPPDHGLCRVCVVVCQQFVLVSSVVSVVVSVVRVVVDDPLSVVSVVVSVVSVVPDDPPSNGRHGHDPCSNVSNVVNNVVVVVVPD

Solvent-accessible surface area (backbone atoms only — not comparable to full-atom values): 5855 Å² total; per-residue (Å²): 131,56,65,37,46,47,53,11,38,45,50,23,45,49,23,55,52,29,62,72,55,53,60,90,91,60,72,34,50,47,78,73,35,47,76,54,30,40,52,28,32,42,66,41,46,54,51,47,53,54,60,48,57,76,40,52,92,68,56,50,74,71,48,50,51,45,50,50,54,42,50,54,51,60,69,67,51,54,87,82,62,72,39,52,66,60,53,61,75,69,18,57,57,32,20,55,54,42,41,56,50,44,44,74,75,71,98

pLDDT: mean 96.84, std 2.75, range [75.88, 98.69]

Nearest PDB structures (foldseek):
  8dfo-assembly1_J  TM=8.395E-01  e=2.284E-03  Nitratidesulfovibrio vulgaris str. Hildenborough
  8g9t-assembly1_G  TM=7.404E-01  e=3.546E-02  Neisseria lactamica
  8dej-assembly1_I  TM=7.336E-01  e=3.008E-02  Nitratidesulfovibrio vulgaris str. Hildenborough
  8g9s-assembly1_J  TM=7.277E-01  e=3.958E-02  Neisseria lactamica
  8g9s-assembly1_K  TM=7.313E-01  e=5.810E-02  Neisseria lactamica